Protein AF-A0A3P7T917-F1 (afdb_monomer_lite)

InterPro domains:
  IPR000742 EGF-like domain [PS01186] (67-80)
  IPR001881 EGF-like calcium-binding domain [SM00179] (39-81)
  IPR049883 NOTCH1, EGF-like calcium-binding domain [PF07645] (39-78)

Organism: NCBI:txid42155

Secondary structure (DSSP, 8-state):
----TTS-HHHHHTT-S------SSTTEEEETTTTEEEE--GGGT--HHHHH-TTEEEEEETTEEEEEEPTTEEEETTEEEEP---TTPPP-SSP-S------TT-------S-S---

Foldseek 3Di:
DDPDPPPPPVCVVVVVPPPQPDDPQAQWGQDPVVRDTDGHQCQVPDDLCVVQNPQWHWDGDGNDIDIAGHPQWHDDPSHTHGDDDDPPDDDPDDDPPDDPPPPPPPDPPPPPDDDDDD

pLDDT: mean 71.19, std 20.55, range [30.53, 95.81]

Radius of gyration: 26.37 Å; chains: 1; bounding box: 57×37×78 Å

Structure (mmCIF, N/CA/C/O backbone):
data_AF-A0A3P7T917-F1
#
_entry.id   AF-A0A3P7T917-F1
#
loop_
_atom_site.group_PDB
_atom_site.id
_atom_site.type_symbol
_atom_site.label_atom_id
_atom_site.label_alt_id
_atom_site.label_comp_id
_atom_site.label_asym_id
_atom_site.label_entity_id
_atom_site.label_seq_id
_atom_site.pdbx_PDB_ins_code
_atom_site.Cartn_x
_atom_site.Cartn_y
_atom_site.Cartn_z
_atom_site.occupancy
_atom_site.B_iso_or_equiv
_atom_site.auth_seq_id
_atom_site.auth_comp_id
_atom_site.auth_asym_id
_atom_site.auth_atom_id
_atom_site.pdbx_PDB_model_num
ATOM 1 N N . MET A 1 1 ? -26.411 13.557 32.510 1.00 38.75 1 MET A N 1
ATOM 2 C CA . MET A 1 1 ? -27.066 12.968 31.323 1.00 38.75 1 MET A CA 1
ATOM 3 C C . MET A 1 1 ? -25.955 12.421 30.447 1.00 38.75 1 MET A C 1
ATOM 5 O O . MET A 1 1 ? -25.086 13.196 30.079 1.00 38.75 1 MET A O 1
ATOM 9 N N . LYS A 1 2 ? -25.879 11.098 30.260 1.00 41.78 2 LYS A N 1
ATOM 10 C CA . LYS A 1 2 ? -24.829 10.471 29.442 1.00 41.78 2 LYS A CA 1
ATOM 11 C C . LYS A 1 2 ? -25.106 10.853 27.988 1.00 41.78 2 LYS A C 1
ATOM 13 O O . LYS A 1 2 ? -26.108 10.391 27.450 1.00 41.78 2 LYS A O 1
ATOM 18 N N . SER A 1 3 ? -24.311 11.751 27.409 1.00 40.84 3 SER A N 1
ATOM 19 C CA . SER A 1 3 ? -24.435 12.055 25.985 1.00 40.84 3 SER A CA 1
ATOM 20 C C . SER A 1 3 ? -24.011 10.820 25.201 1.00 40.84 3 SER A C 1
ATOM 22 O O . SER A 1 3 ? -23.042 10.147 25.558 1.00 40.84 3 SER A O 1
ATOM 24 N N . ASN A 1 4 ? -24.779 10.495 24.167 1.00 43.94 4 ASN A N 1
ATOM 25 C CA . ASN A 1 4 ? -24.417 9.451 23.226 1.00 43.94 4 ASN A CA 1
ATOM 26 C C . ASN A 1 4 ? -23.016 9.744 22.681 1.00 43.94 4 ASN A C 1
ATOM 28 O O . ASN A 1 4 ? -22.721 10.869 22.281 1.00 43.94 4 ASN A O 1
ATOM 32 N N . TYR A 1 5 ? -22.173 8.716 22.673 1.00 53.88 5 TYR A N 1
ATOM 33 C CA . TYR A 1 5 ? -20.741 8.750 22.364 1.00 53.88 5 TYR A CA 1
ATOM 34 C C . TYR A 1 5 ? -20.378 9.306 20.964 1.00 53.88 5 TYR A C 1
ATOM 36 O O . TYR A 1 5 ? -19.199 9.419 20.653 1.00 53.88 5 TYR A O 1
ATOM 44 N N . ASN A 1 6 ? -21.366 9.693 20.144 1.00 52.78 6 ASN A N 1
ATOM 45 C CA . ASN A 1 6 ? -21.201 10.108 18.747 1.00 52.78 6 ASN A CA 1
ATOM 46 C C . ASN A 1 6 ? -21.612 11.567 18.453 1.00 52.78 6 ASN A C 1
ATOM 48 O O . ASN A 1 6 ? -21.569 11.971 17.295 1.00 52.78 6 ASN A O 1
ATOM 52 N N . GLU A 1 7 ? -22.023 12.360 19.448 1.00 57.59 7 GLU A N 1
ATOM 53 C CA . GLU A 1 7 ? -22.461 13.756 19.223 1.00 57.59 7 GLU A CA 1
ATOM 54 C C . GLU A 1 7 ? -21.424 14.810 19.655 1.00 57.59 7 GLU A C 1
ATOM 56 O O . GLU A 1 7 ? -21.608 16.002 19.414 1.00 57.59 7 GLU A O 1
ATOM 61 N N . ASP A 1 8 ? -20.302 14.392 20.245 1.00 62.72 8 ASP A N 1
ATOM 62 C CA . ASP A 1 8 ? -19.225 15.291 20.668 1.00 62.72 8 ASP A CA 1
ATOM 63 C C . ASP A 1 8 ? -18.130 15.408 19.595 1.00 62.72 8 ASP A C 1
ATOM 65 O O . ASP A 1 8 ? -17.050 14.820 19.683 1.00 62.72 8 ASP A O 1
ATOM 69 N N . LEU A 1 9 ? -18.424 16.199 18.560 1.00 65.31 9 LEU A N 1
ATOM 70 C CA . LEU A 1 9 ? -17.481 16.514 17.479 1.00 65.31 9 LEU A CA 1
ATOM 71 C C . LEU A 1 9 ? -16.185 17.165 17.992 1.00 65.31 9 LEU A C 1
ATOM 73 O O . LEU A 1 9 ? -15.131 16.995 17.383 1.00 65.31 9 LEU A O 1
ATOM 77 N N . VAL A 1 10 ? -16.250 17.889 19.115 1.00 68.69 10 VAL A N 1
ATOM 78 C CA . VAL A 1 10 ? -15.087 18.529 19.744 1.00 68.69 10 VAL A CA 1
ATOM 79 C C . VAL A 1 10 ? -14.194 17.463 20.377 1.00 68.69 10 VAL A C 1
ATOM 81 O O . VAL A 1 10 ? -12.986 17.461 20.154 1.00 68.69 10 VAL A O 1
ATOM 84 N N . GLY A 1 11 ? -14.778 16.503 21.094 1.00 61.16 11 GLY A N 1
ATOM 85 C CA . GLY A 1 11 ? -14.055 15.366 21.653 1.00 61.16 11 GLY A CA 1
ATOM 86 C C . GLY A 1 11 ? -13.435 14.439 20.601 1.00 61.16 11 GLY A C 1
ATOM 87 O O . GLY A 1 11 ? -12.355 13.901 20.848 1.00 61.16 11 GLY A O 1
ATOM 88 N N . ILE A 1 12 ? -14.068 14.291 19.430 1.00 63.34 12 ILE A N 1
ATOM 89 C CA . ILE A 1 12 ? -13.504 13.579 18.267 1.00 63.34 12 ILE A CA 1
ATOM 90 C C . ILE A 1 12 ? -12.329 14.368 17.664 1.00 63.34 12 ILE A C 1
ATOM 92 O O . ILE A 1 12 ? -11.266 13.798 17.436 1.00 63.34 12 ILE A O 1
ATOM 96 N N . TYR A 1 13 ? -12.479 15.682 17.451 1.00 61.97 13 TYR A N 1
ATOM 97 C CA . TYR A 1 13 ? -11.427 16.538 16.878 1.00 61.97 13 TYR A CA 1
ATOM 98 C C . TYR A 1 13 ? -10.165 16.603 17.755 1.00 61.97 13 TYR A C 1
ATOM 100 O O . TYR A 1 13 ? -9.050 16.630 17.239 1.00 61.97 13 TYR A O 1
ATOM 108 N N . TRP A 1 14 ? -10.333 16.600 19.081 1.00 58.78 14 TRP A N 1
ATOM 109 C CA . TRP A 1 14 ? -9.231 16.677 20.046 1.00 58.78 14 TRP A CA 1
ATOM 110 C C . TRP A 1 14 ? -8.760 15.314 20.585 1.00 58.78 14 TRP A C 1
ATOM 112 O O . TRP A 1 14 ? -7.926 15.295 21.488 1.00 58.78 14 TRP A O 1
ATOM 122 N N . ASN A 1 15 ? -9.269 14.183 20.070 1.00 54.56 15 ASN A N 1
ATOM 123 C CA . ASN A 1 15 ? -8.966 12.832 20.580 1.00 54.56 15 ASN A CA 1
ATOM 124 C C . ASN A 1 15 ? -9.136 12.696 22.113 1.00 54.56 15 ASN A C 1
ATOM 126 O O . ASN A 1 15 ? -8.386 11.995 22.791 1.00 54.56 15 ASN A O 1
ATOM 130 N N . LEU A 1 16 ? -10.137 13.375 22.683 1.00 56.28 16 LEU A N 1
ATOM 131 C CA . LEU A 1 16 ? -10.405 13.375 24.130 1.00 56.28 16 LEU A CA 1
ATOM 132 C C . LEU A 1 16 ? -11.167 12.123 24.592 1.00 56.28 16 LEU A C 1
ATOM 134 O O . LEU A 1 16 ? -11.200 11.822 25.785 1.00 56.28 16 LEU A O 1
ATOM 138 N N . TRP A 1 17 ? -11.744 11.368 23.654 1.00 55.94 17 TRP A N 1
ATOM 139 C CA . TRP A 1 17 ? -12.315 10.048 23.898 1.00 55.94 17 TRP A CA 1
ATOM 140 C C . TRP A 1 17 ? -11.273 9.003 23.511 1.00 55.94 17 TRP A C 1
ATOM 142 O O . TRP A 1 17 ? -11.139 8.648 22.345 1.00 55.94 17 TRP A O 1
ATOM 152 N N . ASN A 1 18 ? -10.511 8.519 24.492 1.00 48.84 18 ASN A N 1
ATOM 153 C CA . ASN A 1 18 ? -9.547 7.430 24.326 1.00 48.84 18 ASN A CA 1
ATOM 154 C C . ASN A 1 18 ? -10.256 6.081 24.071 1.00 48.84 18 ASN A C 1
ATOM 156 O O . ASN A 1 18 ? -10.181 5.158 24.880 1.00 48.84 18 ASN A O 1
ATOM 160 N N . VAL A 1 19 ? -11.005 5.984 22.974 1.00 56.81 19 VAL A N 1
ATOM 161 C CA . VAL A 1 19 ? -11.577 4.737 22.460 1.00 56.81 19 VAL A CA 1
ATOM 162 C C . VAL A 1 19 ? -11.199 4.625 20.987 1.00 56.81 19 VAL A C 1
ATOM 164 O O . VAL A 1 19 ? -12.042 4.516 20.102 1.00 56.81 19 VAL A O 1
ATOM 167 N N . SER A 1 20 ? -9.894 4.659 20.721 1.00 55.25 20 SER A N 1
ATOM 168 C CA . SER A 1 20 ? -9.387 3.982 19.534 1.00 55.25 20 SER A CA 1
ATOM 169 C C . SER A 1 20 ? -9.485 2.491 19.836 1.00 55.25 20 SER A C 1
ATOM 171 O O . SER A 1 20 ? -8.688 1.954 20.606 1.00 55.25 20 SER A O 1
ATOM 173 N N . CYS A 1 21 ? -10.521 1.823 19.326 1.00 66.75 21 CYS A N 1
ATOM 174 C CA . CYS A 1 21 ? -10.483 0.369 19.249 1.00 66.75 21 CYS A CA 1
ATOM 175 C C . CYS A 1 21 ? -9.378 0.025 18.257 1.00 66.75 21 CYS A C 1
ATOM 177 O O . CYS A 1 21 ? -9.580 0.125 17.049 1.00 66.75 21 CYS A O 1
ATOM 179 N N . ASP A 1 22 ? -8.204 -0.309 18.781 1.00 71.06 22 ASP A N 1
ATOM 180 C CA . ASP A 1 22 ? -7.089 -0.695 17.937 1.00 71.06 22 ASP A CA 1
ATOM 181 C C . ASP A 1 22 ? -7.333 -2.091 17.367 1.00 71.06 22 ASP A C 1
ATOM 183 O O . ASP A 1 22 ? -7.874 -2.983 18.035 1.00 71.06 22 ASP A O 1
ATOM 187 N N . CYS A 1 23 ? -6.945 -2.278 16.114 1.00 85.00 23 CYS A N 1
ATOM 188 C CA . CYS A 1 23 ? -6.947 -3.595 15.503 1.00 85.00 23 CYS A CA 1
ATOM 189 C C . CYS A 1 23 ? -5.663 -4.328 15.898 1.00 85.00 23 CYS A C 1
ATOM 191 O O . CYS A 1 23 ? -4.583 -3.749 15.918 1.00 85.00 23 CYS A O 1
ATOM 193 N N . ILE A 1 24 ? -5.780 -5.620 16.227 1.00 86.88 24 ILE A N 1
ATOM 194 C CA . ILE A 1 24 ? -4.616 -6.448 16.596 1.00 86.88 24 ILE A CA 1
ATOM 195 C C . ILE A 1 24 ? -3.666 -6.589 15.398 1.00 86.88 24 ILE A C 1
ATOM 197 O O . ILE A 1 24 ? -2.447 -6.616 15.563 1.00 86.88 24 ILE A O 1
ATOM 201 N N . GLU A 1 25 ? -4.235 -6.703 14.196 1.00 88.06 25 GLU A N 1
ATOM 202 C CA . GLU A 1 25 ? -3.479 -6.777 12.950 1.00 88.06 25 GLU A CA 1
ATOM 203 C C . GLU A 1 25 ? -3.115 -5.359 12.464 1.00 88.06 25 GLU A C 1
ATOM 205 O O . GLU A 1 25 ? -4.005 -4.508 12.366 1.00 88.06 25 GLU A O 1
ATOM 210 N N . PRO A 1 26 ? -1.838 -5.090 12.130 1.00 87.00 26 PRO A N 1
ATOM 211 C CA . PRO A 1 26 ? -1.435 -3.827 11.516 1.00 87.00 26 PRO A CA 1
ATOM 212 C C . PRO A 1 26 ? -2.012 -3.701 10.099 1.00 87.00 26 PRO A C 1
ATOM 214 O O . PRO A 1 26 ? -2.258 -4.707 9.438 1.00 87.00 26 PRO A O 1
ATOM 217 N N . GLY A 1 27 ? -2.207 -2.465 9.630 1.00 87.00 27 GLY A N 1
ATOM 218 C CA . GLY A 1 27 ? -2.823 -2.206 8.320 1.00 87.00 27 GLY A CA 1
ATOM 219 C C . GLY A 1 27 ? -4.353 -2.306 8.327 1.00 87.00 27 GLY A C 1
ATOM 220 O O . GLY A 1 27 ? -4.973 -2.346 7.272 1.00 87.00 27 GLY A O 1
ATOM 221 N N . TYR A 1 28 ? -4.983 -2.328 9.506 1.00 89.75 28 TYR A N 1
ATOM 222 C CA . TYR A 1 28 ? -6.439 -2.359 9.649 1.00 89.75 28 TYR A CA 1
ATOM 223 C C . TYR A 1 28 ? -6.951 -1.171 10.448 1.00 89.75 28 TYR A C 1
ATOM 225 O O . TYR A 1 28 ? -6.300 -0.690 11.374 1.00 89.75 28 TYR A O 1
ATOM 233 N N . ILE A 1 29 ? -8.168 -0.749 10.121 1.00 85.06 29 ILE A N 1
ATOM 234 C CA . ILE A 1 29 ? -8.918 0.263 10.857 1.00 85.06 29 ILE A CA 1
ATOM 235 C C . ILE A 1 29 ? -10.220 -0.338 11.378 1.00 85.06 29 ILE A C 1
ATOM 237 O O . ILE A 1 29 ? -10.929 -1.058 10.667 1.00 85.06 29 ILE A O 1
ATOM 241 N N . PHE A 1 30 ? -10.554 -0.052 12.635 1.00 84.75 30 PHE A N 1
ATOM 242 C CA . PHE A 1 30 ? -11.823 -0.491 13.196 1.00 84.75 30 PHE A CA 1
ATOM 243 C C . PHE A 1 30 ? -12.965 0.366 12.651 1.00 84.75 30 PHE A C 1
ATOM 245 O O . PHE A 1 30 ? -12.988 1.587 12.814 1.00 84.75 30 PHE A O 1
ATOM 252 N N . ARG A 1 31 ? -13.938 -0.281 12.009 1.00 82.12 31 ARG A N 1
ATOM 253 C CA . ARG A 1 31 ? -15.128 0.374 11.471 1.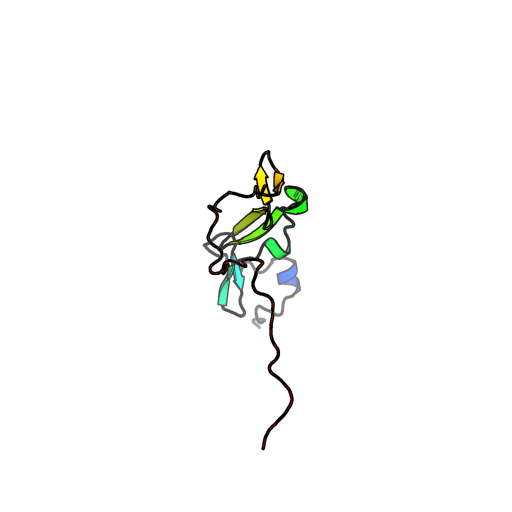00 82.12 31 ARG A CA 1
ATOM 254 C C . ARG A 1 31 ? -16.370 0.018 12.275 1.00 82.12 31 ARG A C 1
ATOM 256 O O . ARG A 1 31 ? -16.783 -1.140 12.315 1.00 82.12 31 ARG A O 1
ATOM 263 N N . PHE A 1 32 ? -16.983 1.036 12.880 1.00 80.31 32 PHE A N 1
ATOM 264 C CA . PHE A 1 32 ? -18.144 0.898 13.767 1.00 80.31 32 PHE A CA 1
ATOM 265 C C . PHE A 1 32 ? -19.435 0.488 13.049 1.00 80.31 32 PHE A C 1
ATOM 267 O O . PHE A 1 32 ? -20.226 -0.265 13.605 1.00 80.31 32 PHE A O 1
ATOM 274 N N . ASP A 1 33 ? -19.643 0.929 11.809 1.00 83.12 33 ASP A N 1
ATOM 275 C CA . ASP A 1 33 ? -20.821 0.587 10.999 1.00 83.12 33 ASP A CA 1
ATOM 276 C C . ASP A 1 33 ? -20.908 -0.908 10.666 1.00 83.12 33 ASP A C 1
ATOM 278 O O . ASP A 1 33 ? -22.001 -1.456 10.555 1.00 83.12 33 ASP A O 1
ATOM 282 N N . VAL A 1 34 ? -19.757 -1.573 10.548 1.00 85.56 34 VAL A N 1
ATOM 283 C CA . VAL A 1 34 ? -19.655 -3.022 10.311 1.00 85.56 34 VAL A CA 1
ATOM 284 C C . VAL A 1 34 ? -19.154 -3.793 11.535 1.00 85.56 34 VAL A C 1
ATOM 286 O O . VAL A 1 34 ? -19.035 -5.017 11.474 1.00 85.56 34 VAL A O 1
ATOM 289 N N . ASN A 1 35 ? -18.879 -3.082 12.636 1.00 84.31 35 ASN A N 1
ATOM 290 C CA . ASN A 1 35 ? -18.321 -3.571 13.898 1.00 84.31 35 ASN A CA 1
ATOM 291 C C . ASN A 1 35 ? -17.139 -4.544 13.713 1.00 84.31 35 ASN A C 1
ATOM 293 O O . ASN A 1 35 ? -17.092 -5.611 14.332 1.00 84.31 35 ASN A O 1
ATOM 297 N N . LYS A 1 36 ? -16.223 -4.219 12.794 1.00 88.00 36 LYS A N 1
ATOM 298 C CA . LYS A 1 36 ? -15.109 -5.087 12.380 1.00 88.00 36 LYS A CA 1
ATOM 299 C C . LYS A 1 36 ? -13.865 -4.275 12.037 1.00 88.00 36 LYS A C 1
ATOM 301 O O . LYS A 1 36 ? -13.964 -3.143 11.569 1.00 88.00 36 LYS A O 1
ATOM 306 N N . CYS A 1 37 ? -12.705 -4.905 12.205 1.00 89.38 37 CYS A N 1
ATOM 307 C CA . CYS A 1 37 ? -11.461 -4.452 11.594 1.00 89.38 37 CYS A CA 1
ATOM 308 C C . CYS A 1 37 ? -11.534 -4.692 10.089 1.00 89.38 37 CYS A C 1
ATOM 310 O O . CYS A 1 37 ? -11.724 -5.827 9.645 1.00 89.38 37 CYS A O 1
ATOM 312 N N . VAL A 1 38 ? -11.420 -3.615 9.322 1.00 89.56 38 VAL A N 1
ATOM 313 C CA . VAL A 1 38 ? -11.343 -3.669 7.866 1.00 89.56 38 VAL A CA 1
ATOM 314 C C . VAL A 1 38 ? -9.949 -3.271 7.432 1.00 89.56 38 VAL A C 1
ATOM 316 O O . VAL A 1 38 ? -9.309 -2.425 8.054 1.00 89.56 38 VAL A O 1
ATOM 319 N N . ASP A 1 39 ? -9.496 -3.931 6.382 1.00 94.69 39 ASP A N 1
ATOM 320 C CA . ASP A 1 39 ? -8.228 -3.648 5.735 1.00 94.69 39 ASP A CA 1
ATOM 321 C C . ASP A 1 39 ? -8.194 -2.189 5.260 1.00 94.69 39 ASP A C 1
ATOM 323 O O . ASP A 1 39 ? -9.170 -1.694 4.681 1.00 94.69 39 ASP A O 1
ATOM 327 N N . ILE A 1 40 ? -7.103 -1.487 5.553 1.00 92.31 40 ILE A N 1
ATOM 328 C CA . ILE A 1 40 ? -6.877 -0.137 5.049 1.00 92.31 40 ILE A CA 1
ATOM 329 C C . ILE A 1 40 ? -6.393 -0.285 3.616 1.00 92.31 40 ILE A C 1
ATOM 331 O O . ILE A 1 40 ? -5.370 -0.900 3.384 1.00 92.31 40 ILE A O 1
ATOM 335 N N . ASN A 1 41 ? -7.093 0.325 2.661 1.00 94.19 41 ASN A N 1
ATOM 336 C CA . ASN A 1 41 ? -6.585 0.381 1.297 1.00 94.19 41 ASN A CA 1
ATOM 337 C C . ASN A 1 41 ? -5.611 1.551 1.145 1.00 94.19 41 ASN A C 1
ATOM 339 O O . ASN A 1 41 ? -6.026 2.672 0.829 1.00 94.19 41 ASN A O 1
ATOM 343 N N . GLU A 1 42 ? -4.321 1.309 1.376 1.00 94.12 42 GLU A N 1
ATOM 344 C CA . GLU A 1 42 ? -3.312 2.367 1.309 1.00 94.12 42 GLU A CA 1
ATOM 345 C C . GLU A 1 42 ? -3.126 2.902 -0.118 1.00 94.12 42 GLU A C 1
ATOM 347 O O . GLU A 1 42 ? -2.761 4.066 -0.294 1.00 94.12 42 GLU A O 1
ATOM 352 N N . CYS A 1 43 ? -3.466 2.117 -1.148 1.00 94.12 43 CYS A N 1
ATOM 353 C CA . CYS A 1 43 ? -3.384 2.529 -2.553 1.00 94.12 43 CYS A CA 1
ATOM 354 C C . CYS A 1 43 ? -4.336 3.674 -2.929 1.00 94.12 43 CYS A C 1
ATOM 356 O O . CYS A 1 43 ? -4.179 4.272 -3.991 1.00 94.12 43 CYS A O 1
ATOM 358 N N . LEU A 1 44 ? -5.311 4.010 -2.077 1.00 92.81 44 LEU A N 1
ATOM 359 C CA . LEU A 1 44 ? -6.136 5.210 -2.258 1.00 92.81 44 LEU A CA 1
ATOM 360 C C . LEU A 1 44 ? -5.361 6.508 -1.988 1.00 92.81 44 LEU A C 1
ATOM 362 O O . LEU A 1 44 ? -5.788 7.578 -2.420 1.00 92.81 44 LEU A O 1
AT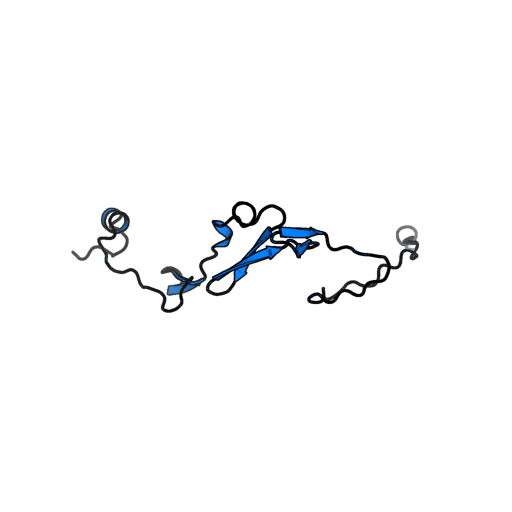OM 366 N N . TYR A 1 45 ? -4.240 6.417 -1.273 1.00 90.38 45 TYR A N 1
ATOM 367 C CA . TYR A 1 45 ? -3.459 7.564 -0.808 1.00 90.38 45 TYR A CA 1
ATOM 368 C C . TYR A 1 45 ? -1.997 7.497 -1.264 1.00 90.38 45 TYR A C 1
ATOM 370 O O . TYR A 1 45 ? -1.334 8.528 -1.365 1.00 90.38 45 TYR A O 1
ATOM 378 N N . ILE A 1 46 ? -1.493 6.297 -1.554 1.00 89.50 46 ILE A N 1
ATOM 379 C CA . ILE A 1 46 ? -0.125 6.057 -2.004 1.00 89.50 46 ILE A CA 1
ATOM 380 C C . ILE A 1 46 ? -0.072 6.028 -3.525 1.00 89.50 46 ILE A C 1
ATOM 382 O O . ILE A 1 46 ? -0.739 5.228 -4.180 1.00 89.50 46 ILE A O 1
ATOM 386 N N . ASN A 1 47 ? 0.805 6.858 -4.085 1.00 92.69 47 ASN A N 1
ATOM 387 C CA . ASN A 1 47 ? 1.163 6.797 -5.491 1.00 92.69 47 ASN A CA 1
ATOM 388 C C . ASN A 1 47 ? 2.562 6.188 -5.655 1.00 92.69 47 ASN A C 1
ATOM 390 O O . ASN A 1 47 ? 3.571 6.872 -5.473 1.00 92.69 47 ASN A O 1
ATOM 394 N N . CYS A 1 48 ? 2.617 4.912 -6.045 1.00 93.00 48 CYS A N 1
ATOM 395 C CA . CYS A 1 48 ? 3.878 4.203 -6.271 1.00 93.00 48 CYS A CA 1
ATOM 396 C C . CYS A 1 48 ? 4.749 4.853 -7.356 1.00 93.00 48 CYS A C 1
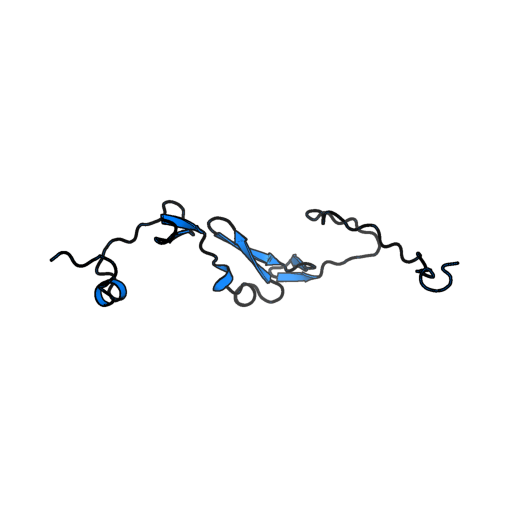ATOM 398 O O . CYS A 1 48 ? 5.970 4.734 -7.280 1.00 93.00 48 CYS A O 1
ATOM 400 N N . GLU A 1 49 ? 4.169 5.583 -8.317 1.00 92.62 49 GLU A N 1
ATOM 401 C CA . GLU A 1 49 ? 4.966 6.260 -9.346 1.00 92.62 49 GLU A CA 1
ATOM 402 C C . GLU A 1 49 ? 5.792 7.421 -8.784 1.00 92.62 49 GLU A C 1
ATOM 404 O O . GLU A 1 49 ? 6.888 7.694 -9.267 1.00 92.62 49 GLU A O 1
ATOM 409 N N . GLN A 1 50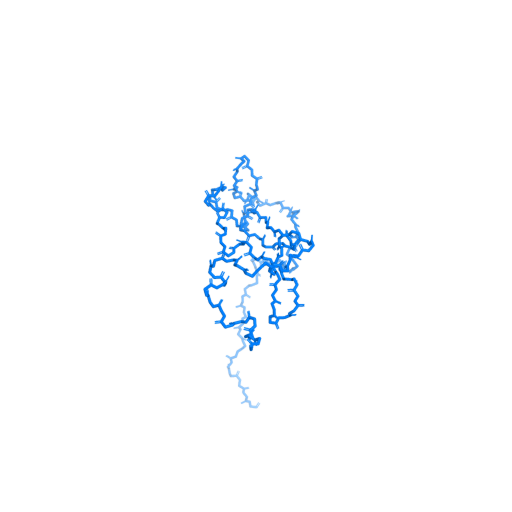 ? 5.313 8.074 -7.720 1.00 89.81 50 GLN A N 1
ATOM 410 C CA . GLN A 1 50 ? 6.056 9.157 -7.068 1.00 89.81 50 GLN A CA 1
ATOM 411 C C . GLN A 1 50 ? 7.281 8.640 -6.307 1.00 89.81 50 GLN A C 1
ATOM 413 O O . GLN A 1 50 ? 8.282 9.344 -6.209 1.00 89.81 50 GLN A O 1
ATOM 418 N N . THR A 1 51 ? 7.209 7.423 -5.762 1.00 86.94 51 THR A N 1
ATOM 419 C CA . THR A 1 51 ? 8.283 6.844 -4.941 1.00 86.94 51 THR A CA 1
ATOM 420 C C . THR A 1 51 ? 9.251 5.988 -5.756 1.00 86.94 51 THR A C 1
ATOM 422 O O . THR A 1 51 ? 10.450 6.007 -5.490 1.00 86.94 51 THR A O 1
ATOM 425 N N . HIS A 1 52 ? 8.752 5.248 -6.750 1.00 88.44 52 HIS A N 1
ATOM 426 C CA . HIS A 1 52 ? 9.526 4.253 -7.500 1.00 88.44 52 HIS A CA 1
ATOM 427 C C . HIS A 1 52 ? 9.772 4.625 -8.974 1.00 88.44 52 HIS A C 1
ATOM 429 O O . HIS A 1 52 ? 10.543 3.950 -9.658 1.00 88.44 52 HIS A O 1
ATOM 435 N N . GLY A 1 53 ? 9.166 5.712 -9.458 1.00 89.62 53 GLY A N 1
ATOM 436 C CA . GLY A 1 53 ? 9.259 6.161 -10.844 1.00 89.62 53 GLY A CA 1
ATOM 437 C C . GLY A 1 53 ? 8.144 5.609 -11.731 1.00 89.62 53 GLY A C 1
ATOM 438 O O . GLY A 1 53 ? 7.190 4.989 -11.273 1.00 89.62 53 GLY A O 1
ATOM 439 N N . GLU A 1 54 ? 8.248 5.847 -13.032 1.00 91.06 54 GLU A N 1
ATOM 440 C CA . GLU A 1 54 ? 7.200 5.470 -13.982 1.00 91.06 54 GLU A CA 1
ATOM 441 C C . GLU A 1 54 ? 6.980 3.951 -14.055 1.00 91.06 54 GLU A C 1
ATOM 443 O O . GLU A 1 54 ? 7.900 3.149 -13.875 1.00 91.06 54 GLU A O 1
ATOM 448 N N . ASN A 1 55 ? 5.754 3.561 -14.408 1.00 91.94 55 ASN A N 1
ATOM 449 C CA . ASN A 1 55 ? 5.341 2.170 -14.628 1.00 91.94 55 ASN A CA 1
ATOM 450 C C . ASN A 1 55 ? 5.281 1.295 -13.370 1.00 91.94 55 ASN A C 1
ATOM 452 O O . ASN A 1 55 ? 5.183 0.074 -13.488 1.00 91.94 55 ASN A O 1
ATOM 456 N N . TRP A 1 56 ? 5.262 1.906 -12.188 1.00 94.44 56 TRP A N 1
ATOM 457 C CA . TRP A 1 56 ? 4.892 1.238 -10.946 1.00 94.44 56 TRP A CA 1
ATOM 458 C C . TRP A 1 56 ? 3.404 1.439 -10.649 1.00 94.44 56 TRP A C 1
ATOM 460 O O . TRP A 1 56 ? 2.829 2.487 -10.934 1.00 94.44 56 TRP A O 1
ATOM 470 N N . GLU A 1 57 ? 2.763 0.434 -10.070 1.00 93.94 57 GLU A N 1
ATOM 471 C CA . GLU A 1 57 ? 1.376 0.479 -9.621 1.00 93.94 57 GLU A CA 1
ATOM 472 C C . GLU A 1 57 ? 1.245 -0.064 -8.201 1.00 93.94 57 GLU A C 1
ATOM 474 O O . GLU A 1 57 ? 2.007 -0.934 -7.780 1.00 93.94 57 GLU A O 1
ATOM 479 N N . CYS A 1 58 ? 0.285 0.480 -7.455 1.00 95.81 58 CYS A N 1
ATOM 480 C CA . CYS A 1 58 ? -0.020 0.022 -6.107 1.00 95.81 58 CYS A CA 1
ATOM 481 C C . CYS A 1 58 ? -1.038 -1.114 -6.161 1.00 95.81 58 CYS A C 1
ATOM 483 O O . CYS A 1 58 ? -2.086 -0.986 -6.795 1.00 95.81 58 CYS A O 1
ATOM 485 N N . VAL A 1 59 ? -0.746 -2.202 -5.455 1.00 95.62 59 VAL A N 1
ATOM 486 C CA . VAL A 1 59 ? -1.655 -3.327 -5.254 1.00 95.62 59 VAL A CA 1
ATOM 487 C C . VAL A 1 59 ? -1.961 -3.441 -3.770 1.00 95.62 59 VAL A C 1
ATOM 489 O O . VAL A 1 59 ? -1.057 -3.622 -2.953 1.00 95.62 59 VAL A O 1
ATOM 492 N N . ASN A 1 60 ? -3.249 -3.352 -3.441 1.00 95.56 60 ASN A N 1
ATOM 493 C CA . ASN A 1 60 ? -3.726 -3.533 -2.080 1.00 95.56 60 ASN A CA 1
ATOM 494 C C . ASN A 1 60 ? -3.651 -5.012 -1.688 1.00 95.56 60 ASN A C 1
ATOM 496 O O . ASN A 1 60 ? -4.172 -5.872 -2.407 1.00 95.56 60 ASN A O 1
ATOM 500 N N . LEU A 1 61 ? -3.022 -5.308 -0.558 1.00 94.94 61 LEU A N 1
ATOM 501 C CA . LEU A 1 61 ? -2.905 -6.645 0.011 1.00 94.94 61 LEU A CA 1
ATOM 502 C C . LEU A 1 61 ? -3.592 -6.668 1.377 1.00 94.94 61 LEU A C 1
ATOM 504 O O . LEU A 1 61 ? -3.893 -5.647 1.972 1.00 94.94 61 LEU A O 1
ATOM 508 N N . LYS A 1 62 ? -3.859 -7.860 1.903 1.00 93.69 62 LYS A N 1
ATOM 509 C CA . LYS A 1 62 ? -4.444 -7.972 3.237 1.00 93.69 62 LYS A CA 1
ATOM 510 C C . LYS A 1 62 ? -3.406 -7.567 4.297 1.00 93.69 62 LYS A C 1
ATOM 512 O O . LYS A 1 62 ? -2.396 -8.254 4.443 1.00 93.69 62 LYS A O 1
ATOM 517 N N . GLY A 1 63 ? -3.685 -6.497 5.033 1.00 91.56 63 GLY A N 1
ATOM 518 C CA . GLY A 1 63 ? -2.855 -5.899 6.077 1.00 91.56 63 GLY A CA 1
ATOM 519 C C . GLY A 1 63 ? -1.663 -5.091 5.558 1.00 91.56 63 GLY A C 1
ATOM 520 O O . GLY A 1 63 ? -0.761 -4.791 6.341 1.00 91.56 63 GLY A O 1
ATOM 521 N N . SER A 1 64 ? -1.583 -4.825 4.249 1.00 94.62 64 SER A N 1
ATOM 522 C CA . SER A 1 64 ? -0.454 -4.110 3.645 1.00 94.62 64 SER A CA 1
ATOM 523 C C . SER A 1 64 ? -0.723 -3.708 2.193 1.00 94.62 64 SER A C 1
ATOM 525 O O . SER A 1 64 ? -1.708 -4.097 1.586 1.00 94.62 64 SER A O 1
ATOM 527 N N . TYR A 1 65 ? 0.255 -3.073 1.560 1.00 95.12 65 TYR A N 1
ATOM 528 C CA . TYR A 1 65 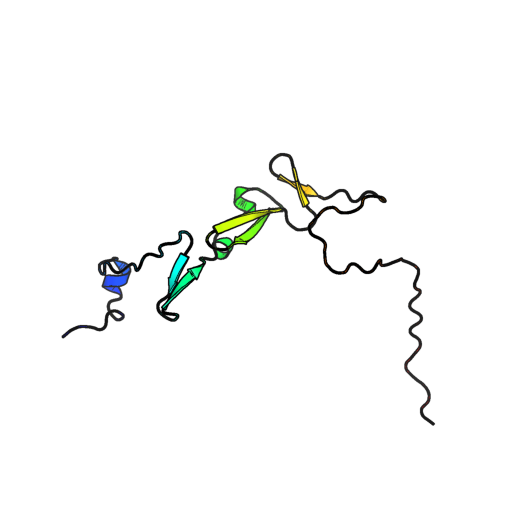? 0.259 -2.803 0.129 1.00 95.12 65 TYR A CA 1
ATOM 529 C C . TYR A 1 65 ? 1.607 -3.180 -0.482 1.00 95.12 65 TYR A C 1
ATOM 531 O O . TYR A 1 65 ? 2.624 -3.319 0.202 1.00 95.12 65 TYR A O 1
ATOM 539 N N . SER A 1 66 ? 1.632 -3.341 -1.801 1.00 94.19 66 SER A N 1
ATOM 540 C CA . SER A 1 66 ? 2.875 -3.534 -2.540 1.00 94.19 66 SER A CA 1
ATOM 541 C C . SER A 1 66 ? 2.890 -2.691 -3.805 1.00 94.19 66 SER A C 1
ATOM 543 O O . SER A 1 66 ? 1.894 -2.615 -4.520 1.00 94.19 66 SER A O 1
ATOM 545 N N . CYS A 1 67 ? 4.035 -2.071 -4.088 1.00 95.06 67 CYS A N 1
ATOM 546 C CA . CYS A 1 67 ? 4.293 -1.440 -5.373 1.00 95.06 67 CYS A CA 1
ATOM 547 C C . CYS A 1 67 ? 4.898 -2.479 -6.320 1.00 95.06 67 CYS A C 1
ATOM 549 O O . CYS A 1 67 ? 5.959 -3.037 -6.040 1.00 95.06 67 CYS A O 1
ATOM 551 N N . VAL A 1 68 ? 4.232 -2.730 -7.443 1.00 93.62 68 VAL A N 1
ATOM 552 C CA . VAL A 1 68 ? 4.656 -3.689 -8.472 1.00 93.62 68 VAL A CA 1
ATOM 553 C C . VAL A 1 68 ? 4.784 -2.992 -9.820 1.00 93.62 68 VAL A C 1
ATOM 555 O O . VAL A 1 68 ? 4.268 -1.895 -10.010 1.00 93.62 68 VAL A O 1
ATOM 558 N N . CYS A 1 69 ? 5.476 -3.612 -10.772 1.00 93.88 69 CYS A N 1
ATOM 559 C CA . CYS A 1 69 ? 5.486 -3.099 -12.137 1.00 93.88 69 CYS A CA 1
ATOM 560 C C . CYS A 1 69 ? 4.134 -3.323 -12.812 1.00 93.88 69 CYS A C 1
ATOM 562 O O . CYS A 1 69 ? 3.578 -4.420 -12.724 1.00 93.88 69 CYS A O 1
ATOM 564 N N . LYS A 1 70 ? 3.663 -2.302 -13.537 1.00 92.25 70 LYS A N 1
ATOM 565 C CA . LYS A 1 70 ? 2.477 -2.375 -14.391 1.00 92.25 70 LYS A CA 1
ATOM 566 C C . LYS A 1 70 ? 2.577 -3.545 -15.358 1.00 92.25 70 LYS A C 1
ATOM 568 O O . LYS A 1 70 ? 3.666 -3.935 -15.796 1.00 92.25 70 LYS A O 1
ATOM 573 N N . LEU A 1 71 ? 1.421 -4.061 -15.764 1.00 88.56 71 LEU A N 1
ATOM 574 C CA . LEU A 1 71 ? 1.354 -5.115 -16.767 1.00 88.56 71 LEU A CA 1
ATOM 575 C C . LEU A 1 71 ? 2.157 -4.749 -18.028 1.00 88.56 71 LEU A C 1
ATOM 577 O O . LEU A 1 71 ? 1.981 -3.682 -18.611 1.00 88.56 71 LEU A O 1
ATOM 581 N N . GLY A 1 72 ? 3.025 -5.665 -18.463 1.00 85.75 72 GLY A N 1
ATOM 582 C CA . GLY A 1 72 ? 3.921 -5.439 -19.599 1.00 85.75 72 GLY A CA 1
ATOM 583 C C . GLY A 1 72 ? 5.310 -4.935 -19.208 1.00 85.75 72 GLY A C 1
ATOM 584 O O . GLY A 1 72 ? 6.148 -4.787 -20.095 1.00 85.75 72 GLY A O 1
ATOM 585 N N . PHE A 1 73 ? 5.584 -4.738 -17.916 1.00 89.44 73 PHE A N 1
ATOM 586 C CA . PHE A 1 73 ? 6.890 -4.352 -17.392 1.00 89.44 73 PHE A CA 1
ATOM 587 C C . PHE A 1 73 ? 7.403 -5.367 -16.363 1.00 89.44 73 PHE A C 1
ATOM 589 O O . PHE A 1 73 ? 6.625 -5.981 -15.640 1.00 89.44 73 PHE A O 1
ATOM 596 N N . ASN A 1 74 ? 8.724 -5.527 -16.285 1.00 87.94 74 ASN A N 1
ATOM 597 C CA . ASN A 1 74 ? 9.399 -6.327 -15.267 1.00 87.94 74 ASN A CA 1
ATOM 598 C C . ASN A 1 74 ? 10.320 -5.447 -14.411 1.00 87.94 74 ASN A C 1
ATOM 600 O O . ASN A 1 74 ? 10.964 -4.542 -14.955 1.00 87.94 74 ASN A O 1
ATOM 604 N N . PRO A 1 75 ? 10.444 -5.741 -13.103 1.00 87.88 75 PRO A N 1
ATOM 605 C CA . PRO A 1 75 ? 11.370 -5.035 -12.232 1.00 87.88 75 PRO A CA 1
ATOM 606 C C . PRO A 1 75 ? 12.808 -5.339 -12.665 1.00 87.88 75 PRO A C 1
ATOM 608 O O . PRO A 1 75 ? 13.257 -6.486 -12.634 1.00 87.88 75 PRO A O 1
ATOM 611 N N . ALA A 1 76 ? 13.530 -4.311 -13.095 1.00 86.12 76 ALA A N 1
ATOM 612 C CA . ALA A 1 76 ? 14.917 -4.399 -13.522 1.00 86.12 76 ALA A CA 1
ATOM 613 C C . ALA A 1 76 ? 15.646 -3.089 -13.201 1.00 86.12 76 ALA A C 1
ATOM 615 O O . ALA A 1 76 ? 15.132 -2.006 -13.463 1.00 86.12 76 ALA A O 1
ATOM 616 N N . ASN A 1 77 ? 16.859 -3.187 -12.645 1.00 77.19 77 ASN A N 1
ATOM 617 C CA . ASN A 1 77 ? 17.721 -2.039 -12.328 1.00 77.19 77 ASN A CA 1
ATOM 618 C C . ASN A 1 77 ? 17.001 -0.903 -11.577 1.00 77.19 77 ASN A C 1
ATOM 620 O O . ASN A 1 77 ? 17.113 0.261 -11.953 1.00 77.19 77 ASN A O 1
ATOM 624 N N . ASN A 1 78 ? 16.270 -1.245 -10.510 1.00 79.12 78 ASN A N 1
ATOM 625 C CA . ASN A 1 78 ? 15.554 -0.282 -9.664 1.00 79.12 78 ASN A CA 1
ATOM 626 C C . ASN A 1 78 ? 14.414 0.484 -10.372 1.00 79.12 78 ASN A C 1
ATOM 628 O O . ASN A 1 78 ? 13.976 1.521 -9.886 1.00 79.12 78 ASN A O 1
ATOM 632 N N . GLY A 1 79 ? 13.927 -0.031 -11.505 1.00 86.62 79 GLY A N 1
ATOM 633 C CA . GLY A 1 79 ? 12.782 0.502 -12.236 1.00 86.62 79 GLY A CA 1
ATOM 634 C C . GLY A 1 79 ? 11.984 -0.600 -12.929 1.00 86.62 79 GLY A C 1
ATOM 635 O O . GLY A 1 79 ? 12.261 -1.790 -12.770 1.00 86.62 79 GLY A O 1
ATOM 636 N N . CYS A 1 80 ? 10.990 -0.199 -13.712 1.00 91.31 80 CYS A N 1
ATOM 637 C CA . CYS A 1 80 ? 10.144 -1.106 -14.476 1.00 91.31 80 CYS A CA 1
ATOM 638 C C . CYS A 1 80 ? 10.490 -1.000 -15.964 1.00 91.31 80 CYS A C 1
ATOM 640 O O . CYS A 1 80 ? 10.270 0.039 -16.585 1.00 91.31 80 CYS A O 1
ATOM 642 N N . LEU A 1 81 ? 11.048 -2.071 -16.540 1.00 89.06 81 LEU A N 1
ATOM 643 C CA . LEU A 1 81 ? 11.423 -2.127 -17.957 1.00 89.06 81 LEU A CA 1
ATOM 644 C C . LEU A 1 81 ? 10.399 -2.925 -18.774 1.00 89.06 81 LEU A C 1
ATOM 646 O O . LEU A 1 81 ? 9.937 -3.961 -18.293 1.00 89.06 81 LEU A O 1
ATOM 650 N N . PRO A 1 82 ? 10.076 -2.506 -20.014 1.00 87.19 82 PRO A N 1
ATOM 651 C CA . PRO A 1 82 ? 9.157 -3.240 -20.875 1.00 87.19 82 PRO A CA 1
ATOM 652 C C . PRO A 1 82 ? 9.608 -4.682 -21.104 1.00 87.19 82 PRO A C 1
ATOM 654 O O . PRO A 1 82 ? 10.779 -4.954 -21.394 1.00 87.19 82 PRO A O 1
ATOM 657 N N . ILE A 1 83 ? 8.659 -5.609 -21.031 1.00 84.38 83 ILE A N 1
ATOM 658 C CA . ILE A 1 83 ? 8.886 -7.022 -21.310 1.00 84.38 83 ILE A CA 1
ATOM 659 C C . ILE A 1 83 ? 9.199 -7.177 -22.799 1.00 84.38 83 ILE A C 1
ATOM 661 O O . ILE A 1 83 ? 8.387 -6.863 -23.667 1.00 84.38 83 ILE A O 1
ATOM 665 N N . GLN A 1 84 ? 10.394 -7.684 -23.096 1.00 79.50 84 GLN A N 1
ATOM 666 C CA . GLN A 1 84 ? 10.844 -7.923 -24.464 1.00 79.50 84 GLN A CA 1
ATOM 667 C C . GLN A 1 84 ? 10.225 -9.224 -24.992 1.00 79.50 84 GLN A C 1
ATOM 669 O O . GLN A 1 84 ? 10.676 -10.323 -24.662 1.00 79.50 84 GLN A O 1
ATOM 674 N N . ILE A 1 85 ? 9.179 -9.105 -25.813 1.00 68.25 85 ILE A N 1
ATOM 675 C CA . ILE A 1 85 ? 8.544 -10.248 -26.478 1.00 68.25 85 ILE A CA 1
ATOM 676 C C . ILE A 1 85 ? 9.267 -10.496 -27.806 1.00 68.25 85 ILE A C 1
ATOM 678 O O . ILE A 1 85 ? 8.840 -10.044 -28.865 1.00 68.25 85 ILE A O 1
ATOM 682 N N . TYR A 1 86 ? 10.391 -11.208 -27.767 1.00 65.94 86 TYR A N 1
ATOM 683 C CA . TYR A 1 86 ? 10.968 -11.743 -29.000 1.00 65.94 86 TYR A CA 1
ATOM 684 C C . TYR A 1 86 ? 10.051 -12.850 -29.534 1.00 65.94 86 TYR A C 1
ATOM 686 O O . TYR A 1 86 ? 9.503 -13.637 -28.755 1.00 65.94 86 TYR A O 1
ATOM 694 N N . HIS A 1 87 ? 9.884 -12.922 -30.858 1.00 52.62 87 HIS A N 1
ATOM 695 C CA . HIS A 1 87 ? 9.175 -14.015 -31.526 1.00 52.62 87 HIS A CA 1
ATOM 696 C C . HIS A 1 87 ? 9.826 -15.360 -31.138 1.00 52.62 87 HIS A C 1
ATOM 698 O O . HIS A 1 87 ? 10.812 -15.765 -31.744 1.00 52.62 87 HIS A O 1
ATOM 704 N N . GLY A 1 88 ? 9.306 -16.031 -30.101 1.00 58.59 88 GLY A N 1
ATOM 705 C CA . GLY A 1 88 ? 9.813 -17.329 -29.639 1.00 58.59 88 GLY A CA 1
ATOM 706 C C . GLY A 1 88 ? 9.861 -17.591 -28.126 1.00 58.59 88 GLY A C 1
ATOM 707 O O . GLY A 1 88 ? 10.241 -18.697 -27.751 1.00 58.59 88 GLY A O 1
ATOM 708 N N . LEU A 1 89 ? 9.482 -16.658 -27.242 1.00 58.28 89 LEU A N 1
ATOM 709 C CA . LEU A 1 89 ? 9.529 -16.900 -25.787 1.00 58.28 89 LEU A CA 1
ATOM 710 C C . LEU A 1 89 ? 8.176 -17.320 -25.186 1.00 58.28 89 LEU A C 1
ATOM 712 O O . LEU A 1 89 ? 7.150 -16.669 -25.374 1.00 58.28 89 LEU A O 1
ATOM 716 N N . SER A 1 90 ? 8.205 -18.415 -24.419 1.00 52.91 90 SER A N 1
ATOM 717 C CA . SER A 1 90 ? 7.107 -18.888 -23.569 1.00 52.91 90 SER A CA 1
ATOM 718 C C . SER A 1 90 ? 7.073 -18.076 -22.274 1.00 52.91 90 SER A C 1
ATOM 720 O O . SER A 1 90 ? 8.033 -18.103 -21.504 1.00 52.91 90 SER A O 1
ATOM 722 N N . TRP A 1 91 ? 5.963 -17.388 -22.007 1.00 50.22 91 TRP A N 1
ATOM 723 C CA . TRP A 1 91 ? 5.738 -16.668 -20.751 1.00 50.22 91 TRP A CA 1
ATOM 724 C C . TRP A 1 91 ? 5.815 -17.617 -19.541 1.00 50.22 91 TRP A C 1
ATOM 726 O O . TRP A 1 91 ? 5.186 -18.675 -19.540 1.00 50.22 91 TRP A O 1
ATOM 736 N N . LYS A 1 92 ? 6.573 -17.227 -18.506 1.00 49.41 92 LYS A N 1
ATOM 737 C CA . LYS A 1 92 ? 6.620 -17.883 -17.181 1.00 49.41 92 LYS A CA 1
ATOM 738 C C . LYS A 1 92 ? 6.105 -16.968 -16.058 1.00 49.41 92 LYS A C 1
ATOM 740 O O . LYS A 1 92 ? 6.582 -17.037 -14.932 1.00 49.41 92 LYS A O 1
ATOM 745 N N . GLY A 1 93 ? 5.166 -16.080 -16.382 1.00 59.91 93 GLY A N 1
ATOM 746 C CA . GLY A 1 93 ? 4.391 -15.335 -15.385 1.00 59.91 93 GLY A CA 1
ATOM 747 C C . GLY A 1 93 ? 3.208 -16.160 -14.863 1.00 59.91 93 GLY A C 1
ATOM 748 O O . GLY A 1 93 ? 2.936 -17.234 -15.413 1.00 59.91 93 GLY A O 1
ATOM 749 N N . PRO A 1 94 ? 2.484 -15.682 -13.833 1.00 52.03 94 PRO A N 1
ATOM 750 C CA . PRO A 1 94 ? 1.197 -16.262 -13.470 1.00 52.03 94 PRO A CA 1
ATOM 751 C C . PRO A 1 94 ? 0.308 -16.238 -14.716 1.00 52.03 94 PRO A C 1
ATOM 753 O O . PRO A 1 94 ? 0.120 -15.197 -15.344 1.00 52.03 94 PRO A O 1
ATOM 756 N N . ALA A 1 95 ? -0.129 -17.420 -15.141 1.00 46.12 95 ALA A N 1
ATOM 757 C CA . ALA A 1 95 ? -0.845 -17.592 -16.390 1.00 46.12 95 ALA A CA 1
ATOM 758 C C . ALA A 1 95 ? -2.092 -16.697 -16.411 1.00 46.12 95 ALA A C 1
ATOM 760 O O . ALA A 1 95 ? -2.957 -16.818 -15.544 1.00 46.12 95 ALA A O 1
ATOM 761 N N . PHE A 1 96 ? -2.224 -15.855 -17.439 1.00 49.19 96 PHE A N 1
ATOM 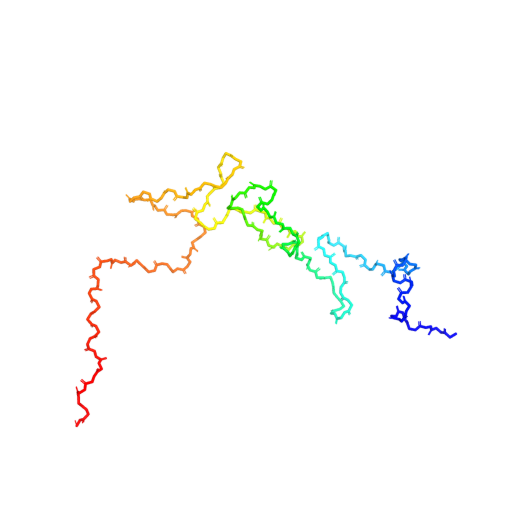762 C CA . PHE A 1 96 ? -3.548 -15.443 -17.883 1.00 49.19 96 PHE A CA 1
ATOM 763 C C . PHE A 1 96 ? -4.283 -16.727 -18.264 1.00 49.19 96 PHE A C 1
ATOM 765 O O . PHE A 1 96 ? -3.936 -17.387 -19.247 1.00 49.19 96 PHE A O 1
ATOM 772 N N . ALA A 1 97 ? -5.250 -17.131 -17.444 1.00 42.94 97 ALA A N 1
ATOM 773 C CA . ALA A 1 97 ? -6.205 -18.150 -17.827 1.00 42.94 97 ALA A CA 1
ATOM 774 C C . ALA A 1 97 ? -6.942 -17.635 -19.075 1.00 42.94 97 ALA A C 1
ATOM 776 O O . ALA A 1 97 ? -7.794 -16.760 -18.981 1.00 42.94 97 ALA A O 1
ATOM 777 N N . GLY A 1 98 ? -6.553 -18.144 -20.246 1.00 43.53 98 GLY A N 1
ATOM 778 C CA . GLY A 1 98 ? -7.216 -17.870 -21.519 1.00 43.53 98 GLY A CA 1
ATOM 779 C C . GLY A 1 98 ? -6.544 -16.806 -22.386 1.00 43.53 98 GLY A C 1
ATOM 780 O O . GLY A 1 98 ? -7.083 -15.725 -22.581 1.00 43.53 98 GLY A O 1
ATOM 781 N N . VAL A 1 99 ? -5.423 -17.153 -23.021 1.00 45.25 99 VAL A N 1
ATOM 782 C CA . VAL A 1 99 ? -5.162 -16.649 -24.377 1.00 45.25 99 VAL A CA 1
ATOM 783 C C . VAL A 1 99 ? -5.366 -17.831 -25.311 1.00 45.25 99 VAL A C 1
ATOM 785 O O . VAL A 1 99 ? -4.464 -18.644 -25.522 1.00 45.25 99 VAL A O 1
ATOM 788 N N . GLU A 1 100 ? -6.582 -17.971 -25.842 1.00 41.44 100 GLU A N 1
ATOM 789 C CA . GLU A 1 100 ? -6.765 -18.762 -27.053 1.00 41.44 100 GLU A CA 1
ATOM 790 C C . GLU A 1 100 ? -5.793 -18.207 -28.096 1.00 41.44 100 GLU A C 1
ATOM 792 O O . GLU A 1 100 ? -5.752 -17.002 -28.347 1.00 41.44 100 GLU A O 1
ATOM 797 N N . LYS A 1 101 ? -4.940 -19.073 -28.648 1.00 38.19 101 LYS A N 1
ATOM 798 C CA . LYS A 1 101 ? -3.956 -18.705 -29.667 1.00 38.19 101 LYS A CA 1
ATOM 799 C C . LYS A 1 101 ? -4.675 -17.989 -30.814 1.00 38.19 101 LYS A C 1
ATOM 801 O O . LYS A 1 101 ? -5.272 -18.645 -31.667 1.00 38.19 101 LYS A O 1
ATOM 806 N N . PHE A 1 102 ? -4.586 -16.661 -30.870 1.00 39.25 102 PHE A N 1
ATOM 807 C CA . PHE A 1 102 ? -5.068 -15.881 -32.004 1.00 39.25 102 PHE A CA 1
ATOM 808 C C . PHE A 1 102 ? -4.086 -16.072 -33.163 1.00 39.25 102 PHE A C 1
ATOM 810 O O . PHE A 1 102 ? -3.170 -15.287 -33.398 1.00 39.25 102 PHE A O 1
ATOM 817 N N . SER A 1 103 ? -4.220 -17.203 -33.855 1.00 30.53 103 SER A N 1
ATOM 818 C CA . SER A 1 103 ? -3.549 -17.420 -35.126 1.00 30.53 103 SER A CA 1
ATOM 819 C C . SER A 1 103 ? -4.180 -16.475 -36.144 1.00 30.53 103 SER A C 1
ATOM 821 O O . SER A 1 103 ? -5.343 -16.635 -36.522 1.00 30.53 103 SER A O 1
ATOM 823 N N . SER A 1 104 ? -3.399 -15.481 -36.568 1.00 40.75 104 SER A N 1
ATOM 824 C CA . SER A 1 104 ? -3.678 -14.605 -37.707 1.00 40.75 104 SER A CA 1
ATOM 825 C C . SER A 1 104 ? -3.747 -15.441 -38.989 1.00 40.75 104 SER A C 1
ATOM 827 O O . SER A 1 104 ? -2.764 -15.566 -39.714 1.00 40.75 104 SER A O 1
ATOM 829 N N . LYS A 1 105 ? -4.873 -16.139 -39.186 1.00 42.91 105 LYS A N 1
ATOM 830 C CA . LYS A 1 105 ? -5.289 -16.833 -40.419 1.00 42.91 105 LYS A CA 1
ATOM 831 C C . LYS A 1 105 ? -6.713 -17.407 -40.340 1.00 42.91 105 LYS A C 1
ATOM 833 O O . LYS A 1 105 ? -7.031 -18.366 -41.035 1.00 42.91 105 LYS A O 1
ATOM 838 N N . LYS A 1 106 ? -7.607 -16.830 -39.533 1.00 40.84 106 LYS A N 1
ATOM 839 C CA . LYS A 1 106 ? -9.050 -17.031 -39.726 1.00 40.84 106 LYS A CA 1
ATOM 840 C C . LYS A 1 106 ? -9.641 -15.763 -40.311 1.00 40.84 106 LYS A C 1
ATOM 842 O O . LYS A 1 106 ? -10.060 -14.863 -39.595 1.00 40.84 106 LYS A O 1
ATOM 847 N N . THR A 1 107 ? -9.619 -15.710 -41.639 1.00 39.66 107 THR A N 1
ATOM 848 C CA . THR A 1 107 ? -10.522 -14.899 -42.451 1.00 39.66 107 THR A CA 1
ATOM 849 C C . THR A 1 107 ? -11.914 -14.982 -41.834 1.00 39.66 107 THR A C 1
ATOM 851 O O . THR A 1 107 ? -12.520 -16.054 -41.807 1.00 39.66 107 THR A O 1
ATOM 854 N N . VAL A 1 108 ? -12.385 -13.870 -41.275 1.00 44.66 108 VAL A N 1
ATOM 855 C CA . VAL A 1 108 ? -13.739 -13.722 -40.744 1.00 44.66 108 VAL A CA 1
ATOM 856 C C . VAL A 1 108 ? -14.687 -13.727 -41.941 1.00 44.66 108 VAL A C 1
ATOM 858 O O . VAL A 1 108 ? -15.048 -12.687 -42.477 1.00 44.66 108 VAL A O 1
ATOM 861 N N . LEU A 1 109 ? -15.054 -14.917 -42.410 1.00 41.59 109 LEU A N 1
ATOM 862 C CA . LEU A 1 109 ? -16.226 -15.118 -43.254 1.00 41.59 109 LEU A CA 1
ATOM 863 C C . LEU A 1 109 ? -17.421 -15.301 -42.320 1.00 41.59 109 LEU A C 1
ATOM 865 O O . LEU A 1 109 ? -17.907 -16.405 -42.099 1.00 41.59 109 LEU A O 1
ATOM 869 N N . ILE A 1 110 ? -17.868 -14.191 -41.734 1.00 47.91 110 ILE A N 1
ATOM 870 C CA . ILE A 1 110 ? -19.221 -14.083 -41.193 1.00 47.91 110 ILE A CA 1
ATOM 871 C C . ILE A 1 110 ? -20.055 -13.474 -42.318 1.00 47.91 110 ILE A C 1
ATOM 873 O O . ILE A 1 110 ? -20.272 -12.270 -42.374 1.00 47.91 110 ILE A O 1
ATOM 877 N N . VAL A 1 111 ? -20.487 -14.316 -43.255 1.00 49.91 111 VAL A N 1
ATOM 878 C CA . VAL A 1 111 ? -21.697 -14.033 -44.032 1.00 49.91 111 VAL A CA 1
ATOM 879 C C . VAL A 1 111 ? -22.746 -14.999 -43.523 1.00 49.91 111 VAL A C 1
ATOM 881 O O . VAL A 1 111 ? -22.982 -16.064 -44.078 1.00 49.91 111 VAL A O 1
ATOM 884 N N . CYS A 1 112 ? -23.329 -14.643 -42.390 1.00 50.22 112 CYS A N 1
ATOM 885 C CA . CYS A 1 112 ? -24.614 -15.173 -41.991 1.00 50.22 112 CYS A CA 1
ATOM 886 C C . CYS A 1 112 ? -25.313 -14.045 -41.256 1.00 50.22 112 CYS A C 1
ATOM 888 O O . CYS A 1 112 ? -25.092 -13.859 -40.067 1.00 50.22 112 CYS A O 1
ATOM 890 N N . LEU A 1 113 ? -26.012 -13.212 -42.023 1.00 44.78 113 LEU A N 1
ATOM 891 C CA . LEU A 1 113 ? -27.304 -12.622 -41.693 1.00 44.78 113 LEU A CA 1
ATOM 892 C C . LEU A 1 113 ? -27.735 -11.783 -42.902 1.00 44.78 113 LEU A C 1
ATOM 894 O O . LEU A 1 113 ? -27.151 -10.737 -43.171 1.00 44.78 113 LEU A O 1
ATOM 898 N N . LEU A 1 114 ? -28.745 -12.302 -43.606 1.00 48.66 114 LEU A N 1
ATOM 899 C CA . LEU A 1 114 ? -29.852 -11.642 -44.315 1.00 48.66 114 LEU A CA 1
ATOM 900 C C . LEU A 1 114 ? -30.151 -12.375 -45.636 1.00 48.66 114 LEU A C 1
ATOM 902 O O . LEU A 1 114 ? -29.265 -12.529 -46.469 1.00 48.66 114 LEU A O 1
ATOM 906 N N . LEU A 1 115 ? -31.437 -12.730 -45.810 1.00 46.12 115 LEU A N 1
ATOM 907 C CA . LEU A 1 115 ? -32.085 -13.454 -46.925 1.00 46.12 115 LEU A CA 1
ATOM 908 C C . LEU A 1 115 ? -31.962 -14.994 -46.797 1.00 46.12 115 LEU A C 1
ATOM 910 O O . LEU A 1 115 ? -30.877 -15.533 -46.923 1.00 46.12 115 LEU A O 1
ATOM 914 N N . THR A 1 116 ? -32.990 -15.801 -46.525 1.00 40.59 116 THR A N 1
ATOM 915 C CA . THR A 1 116 ? -34.444 -15.649 -46.659 1.00 40.59 116 THR A CA 1
ATOM 916 C C . THR A 1 116 ? -35.151 -16.618 -45.706 1.00 40.59 116 THR A C 1
ATOM 918 O O . THR A 1 116 ? -34.904 -17.821 -45.754 1.00 40.59 116 THR A O 1
ATOM 921 N N . ALA A 1 117 ? -36.063 -16.102 -44.885 1.00 41.56 117 ALA A N 1
ATOM 922 C CA . ALA A 1 117 ? -37.161 -16.891 -44.349 1.00 41.56 117 ALA A CA 1
ATOM 923 C C . ALA A 1 117 ? -38.184 -17.085 -45.478 1.00 41.56 117 ALA A C 1
ATOM 925 O O . ALA A 1 117 ? -38.754 -16.083 -45.901 1.00 41.56 117 ALA A O 1
ATOM 926 N N . TRP A 1 118 ? -38.359 -18.316 -45.965 1.00 50.25 118 TRP A N 1
ATOM 927 C CA . TRP A 1 118 ? -39.549 -18.833 -46.658 1.00 50.25 118 TRP A CA 1
ATOM 928 C C . TRP A 1 118 ? -39.698 -20.308 -46.288 1.00 50.25 118 TRP A C 1
ATOM 930 O O . TRP A 1 118 ? -38.667 -21.017 -46.337 1.00 50.25 118 TRP A O 1
#

Sequence (118 aa):
MKSNYNEDLVGIYWNLWNVSCDCIEPGYIFRFDVNKCVDINECLYINCEQTHGENWECVNLKGSYSCVCKLGFNPANNGCLPIQIYHGLSWKGPAFAGVEKFSSKKTVLIVCLLLTAW